Protein AF-A0A4W5K588-F1 (afdb_monomer_lite)

Radius of gyration: 25.34 Å; chains: 1; bounding box: 42×28×95 Å

Secondary structure (DSSP, 8-state):
---HHHHHHHHHHHHHHHHHTS-----------SS--TT---HHHHHHHHHHTTHHHHHHHHTTS------HHHHHHHHHHHHHHTTSSS----

Foldseek 3Di:
DQDPVNVVVVVVVVVVVVCVVDDDDDDQDADQDPVPDPPHGDPVRRVVSCVVVCVVVVVVVCVVDCVDDDDPVCVCVVCVVVVVVVPPPPDDDD

Structure (mmCIF, N/CA/C/O backbone):
data_AF-A0A4W5K588-F1
#
_entry.id   AF-A0A4W5K588-F1
#
loop_
_atom_site.group_PDB
_atom_site.id
_atom_site.type_symbol
_atom_site.label_atom_id
_atom_site.label_alt_id
_atom_site.label_comp_id
_atom_site.label_asym_id
_atom_site.label_entity_id
_atom_site.label_seq_id
_atom_site.pdbx_PDB_ins_code
_atom_site.Cartn_x
_atom_site.Cartn_y
_atom_site.Cartn_z
_atom_site.occupancy
_atom_site.B_iso_or_equiv
_atom_site.auth_seq_id
_atom_site.auth_comp_id
_atom_site.auth_asym_id
_atom_site.auth_atom_id
_atom_site.pdbx_PDB_model_num
ATOM 1 N N . MET A 1 1 ? -3.797 14.207 37.111 1.00 68.75 1 MET A N 1
ATOM 2 C CA . MET A 1 1 ? -4.743 13.240 36.514 1.00 68.75 1 MET A CA 1
ATOM 3 C C . MET A 1 1 ? -4.422 13.125 35.032 1.00 68.75 1 MET A C 1
ATOM 5 O O . MET A 1 1 ? -4.447 14.137 34.342 1.00 68.75 1 MET A O 1
ATOM 9 N N . GLN A 1 2 ? -4.015 11.949 34.560 1.00 83.81 2 GLN A N 1
ATOM 10 C CA . GLN A 1 2 ? -3.660 11.747 33.154 1.00 83.81 2 GLN A CA 1
ATOM 11 C C . GLN A 1 2 ? -4.936 11.437 32.363 1.00 83.81 2 GLN A C 1
ATOM 13 O O . GLN A 1 2 ? -5.705 10.561 32.752 1.00 83.81 2 GLN A O 1
ATOM 18 N N . THR A 1 3 ? -5.202 12.189 31.294 1.00 96.31 3 THR A N 1
ATOM 19 C CA . THR A 1 3 ? -6.380 11.965 30.442 1.00 96.31 3 THR A CA 1
ATOM 20 C C . THR A 1 3 ? -6.101 10.874 29.413 1.00 96.31 3 THR A C 1
ATOM 22 O O . THR A 1 3 ? -4.953 10.673 29.006 1.00 96.31 3 THR A O 1
ATOM 25 N N . VAL A 1 4 ? -7.158 10.219 28.927 1.00 96.94 4 VAL A N 1
ATOM 26 C CA . VAL A 1 4 ? -7.066 9.228 27.840 1.00 96.94 4 VAL A CA 1
ATOM 27 C C . VAL A 1 4 ? -6.361 9.820 26.613 1.00 96.94 4 VAL A C 1
ATOM 29 O O . VAL A 1 4 ? -5.481 9.185 26.037 1.00 96.94 4 VAL A O 1
ATOM 32 N N . SER A 1 5 ? -6.663 11.074 26.262 1.00 96.75 5 SER A N 1
ATOM 33 C CA . SER A 1 5 ? -6.021 11.773 25.143 1.00 96.75 5 SER A CA 1
ATOM 34 C C . SER A 1 5 ? -4.520 11.988 25.358 1.00 96.75 5 SER A C 1
ATOM 36 O O . SER A 1 5 ? -3.740 11.845 24.416 1.00 96.75 5 SER A O 1
ATOM 38 N N . SER A 1 6 ? -4.096 12.303 26.589 1.00 96.50 6 SER A N 1
ATOM 39 C CA . SER A 1 6 ? -2.674 12.468 26.917 1.00 96.50 6 SER A CA 1
ATOM 40 C C . SER A 1 6 ? -1.914 11.147 26.756 1.00 96.50 6 SER A C 1
ATOM 42 O O . SER A 1 6 ? -0.867 11.118 26.109 1.00 96.50 6 SER A O 1
ATOM 44 N N . GLN A 1 7 ? -2.489 10.043 27.249 1.00 97.12 7 GLN A N 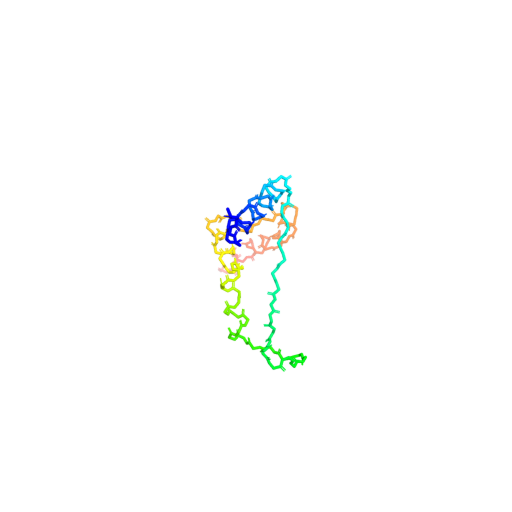1
ATOM 45 C CA . GLN A 1 7 ? -1.908 8.707 27.099 1.00 97.12 7 GLN A CA 1
ATOM 46 C C . GLN A 1 7 ? -1.852 8.262 25.630 1.00 97.12 7 GLN A C 1
ATOM 48 O O . GLN A 1 7 ? -0.831 7.743 25.179 1.00 97.12 7 GLN A O 1
ATOM 53 N N . PHE A 1 8 ? -2.919 8.491 24.858 1.00 97.19 8 PHE A N 1
ATOM 54 C CA . PHE A 1 8 ? -2.948 8.159 23.432 1.00 97.19 8 PHE A CA 1
ATOM 55 C C . PHE A 1 8 ? -1.878 8.924 22.648 1.00 97.19 8 PHE A C 1
ATOM 57 O O . PHE A 1 8 ? -1.162 8.328 21.844 1.00 97.19 8 PHE A O 1
ATOM 64 N N . ARG A 1 9 ? -1.718 10.226 22.917 1.00 97.38 9 ARG A N 1
ATOM 65 C CA . ARG A 1 9 ? -0.688 11.057 22.280 1.00 97.38 9 ARG A CA 1
ATOM 66 C C . ARG A 1 9 ? 0.717 10.524 22.552 1.00 97.38 9 ARG A C 1
ATOM 68 O O . ARG A 1 9 ? 1.530 10.459 21.634 1.00 97.38 9 ARG A O 1
ATOM 75 N N . GLU A 1 10 ? 1.000 10.134 23.792 1.00 97.44 10 GLU A N 1
ATOM 76 C CA . GLU A 1 10 ? 2.300 9.570 24.161 1.00 97.44 10 GLU A CA 1
ATOM 77 C C . GLU A 1 10 ? 2.550 8.222 23.468 1.00 97.44 10 GLU A C 1
ATOM 79 O O . GLU A 1 10 ? 3.626 8.001 22.908 1.00 97.44 10 GLU A O 1
ATOM 84 N N . ASN A 1 11 ? 1.540 7.349 23.432 1.00 97.62 11 ASN A N 1
ATOM 85 C CA . ASN A 1 11 ? 1.624 6.053 22.759 1.00 97.62 11 ASN A CA 1
ATOM 86 C C . ASN A 1 11 ? 1.846 6.210 21.248 1.00 97.62 11 ASN A C 1
ATOM 88 O O . ASN A 1 11 ? 2.704 5.537 20.676 1.00 97.62 11 ASN A O 1
ATOM 92 N N . LEU A 1 12 ? 1.128 7.137 20.607 1.00 98.12 12 LEU A N 1
ATOM 93 C CA . LEU A 1 12 ? 1.311 7.456 19.193 1.00 98.12 12 LEU A CA 1
ATOM 94 C C . LEU A 1 12 ? 2.717 8.004 18.925 1.00 98.12 12 LEU A C 1
ATOM 96 O O . LEU A 1 12 ? 3.351 7.608 17.951 1.00 98.12 12 LEU A O 1
ATOM 100 N N . HIS A 1 13 ? 3.235 8.876 19.794 1.00 97.94 13 HIS A N 1
ATOM 101 C CA . HIS A 1 13 ? 4.588 9.408 19.645 1.00 97.94 13 HIS A CA 1
ATOM 102 C C . HIS A 1 13 ? 5.642 8.294 19.718 1.00 97.94 13 HIS A C 1
ATOM 104 O O . HIS A 1 13 ? 6.505 8.214 18.845 1.00 97.94 13 HIS A O 1
ATOM 110 N N . LYS A 1 14 ? 5.535 7.389 20.701 1.00 98.12 14 LYS A N 1
ATOM 111 C CA . LYS A 1 14 ? 6.421 6.216 20.824 1.00 98.12 14 LYS A CA 1
ATOM 112 C C . LYS A 1 14 ? 6.363 5.328 19.577 1.00 98.12 14 LYS A C 1
ATOM 114 O O . LYS A 1 14 ? 7.408 4.949 19.053 1.00 98.12 14 LYS A O 1
ATOM 119 N N . LEU A 1 15 ? 5.162 5.057 19.059 1.00 98.06 15 LEU A N 1
ATOM 120 C CA . LEU A 1 15 ? 4.982 4.301 17.817 1.00 98.06 15 LEU A CA 1
ATOM 121 C C . LEU A 1 15 ? 5.677 4.982 16.629 1.00 98.06 15 LEU A C 1
ATOM 123 O O . LEU A 1 15 ? 6.416 4.332 15.895 1.00 98.06 15 LEU A O 1
ATOM 127 N N . MET A 1 16 ? 5.477 6.290 16.450 1.00 98.12 16 MET A N 1
ATOM 128 C CA . MET A 1 16 ? 6.076 7.029 15.336 1.00 98.12 16 MET A CA 1
ATOM 129 C C . MET A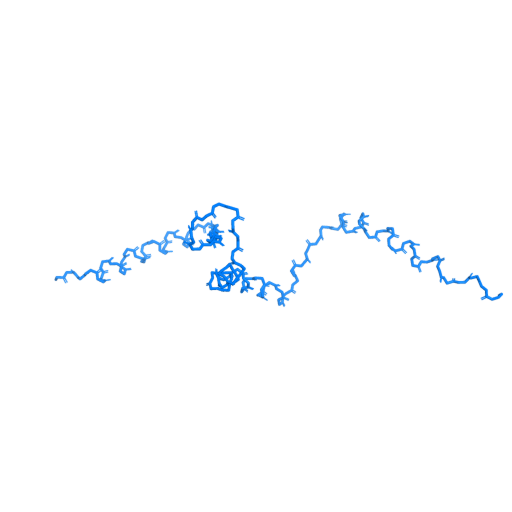 1 16 ? 7.601 7.091 15.427 1.00 98.12 16 MET A C 1
ATOM 131 O O . MET A 1 16 ? 8.259 7.005 14.392 1.00 98.12 16 MET A O 1
ATOM 135 N N . THR A 1 17 ? 8.172 7.202 16.630 1.00 98.12 17 THR A N 1
ATOM 136 C CA . THR A 1 17 ? 9.627 7.112 16.833 1.00 98.12 17 THR A CA 1
ATOM 137 C C . THR A 1 17 ? 10.171 5.774 16.340 1.00 98.12 17 THR A C 1
ATOM 139 O O . THR A 1 17 ? 11.132 5.763 15.576 1.00 98.12 17 THR A O 1
ATOM 142 N N . ASN A 1 18 ? 9.519 4.664 16.697 1.00 97.69 18 ASN A N 1
ATOM 143 C CA . ASN A 1 18 ? 9.932 3.331 16.254 1.00 97.69 18 ASN A CA 1
ATOM 144 C C . ASN A 1 18 ? 9.771 3.149 14.740 1.00 97.69 18 ASN A C 1
ATOM 146 O O . ASN A 1 18 ? 10.663 2.636 14.082 1.00 97.69 18 ASN A O 1
ATOM 150 N N . LEU A 1 19 ? 8.661 3.599 14.148 1.00 97.81 19 LEU A N 1
ATOM 151 C CA . LEU A 1 19 ? 8.465 3.476 12.699 1.00 97.81 19 LEU A CA 1
ATOM 152 C C . LEU A 1 19 ? 9.516 4.271 11.908 1.00 97.81 19 LEU A C 1
ATOM 154 O O . LEU A 1 19 ? 9.993 3.800 10.877 1.00 97.81 19 LEU A O 1
ATOM 158 N N . ARG A 1 20 ? 9.920 5.446 12.408 1.00 97.31 20 ARG A N 1
ATOM 159 C CA . ARG A 1 20 ? 10.945 6.298 11.781 1.00 97.31 20 ARG A CA 1
ATOM 160 C C . ARG A 1 20 ? 12.353 5.697 11.808 1.00 97.31 20 ARG A C 1
ATOM 162 O O . ARG A 1 20 ? 13.172 6.122 11.001 1.00 97.31 20 ARG A O 1
ATOM 169 N N . SER A 1 21 ? 12.642 4.739 12.691 1.00 97.69 21 SER A N 1
ATOM 170 C CA . SER A 1 21 ? 13.942 4.053 12.746 1.00 97.69 21 SER A CA 1
ATOM 171 C C . SER A 1 21 ? 14.007 2.779 11.892 1.00 97.69 21 SER A C 1
ATOM 173 O O . SER A 1 21 ? 14.999 2.056 11.947 1.00 97.69 21 SER A O 1
ATOM 175 N N . THR A 1 22 ? 12.974 2.498 11.090 1.00 97.69 22 THR A N 1
ATOM 176 C CA . THR A 1 22 ? 12.880 1.289 10.254 1.00 97.69 22 THR A CA 1
ATOM 177 C C . THR A 1 22 ? 12.774 1.618 8.766 1.00 97.69 22 THR A C 1
ATOM 179 O O . THR A 1 22 ? 12.545 2.766 8.382 1.00 97.69 22 THR A O 1
ATOM 182 N N . HIS A 1 23 ? 12.908 0.596 7.915 1.00 97.12 23 HI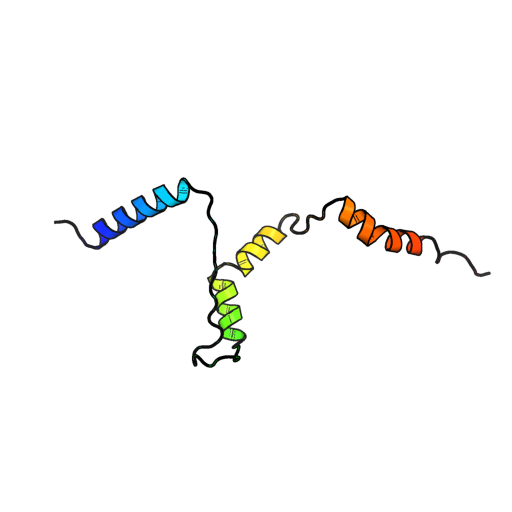S A N 1
ATOM 183 C CA . HIS A 1 23 ? 12.518 0.683 6.510 1.00 97.12 23 HIS A CA 1
ATOM 184 C C . HIS A 1 23 ? 11.028 0.321 6.370 1.00 97.12 23 HIS A C 1
ATOM 186 O O . HIS A 1 23 ? 10.661 -0.833 6.611 1.00 97.12 23 HIS A O 1
ATOM 192 N N . PRO A 1 24 ? 10.146 1.271 6.021 1.00 96.69 24 PRO A N 1
ATOM 193 C CA . PRO A 1 24 ? 8.716 1.019 6.050 1.00 96.69 24 PRO A CA 1
ATOM 194 C C . PRO A 1 24 ? 8.251 0.242 4.815 1.00 96.69 24 PRO A C 1
ATOM 196 O O . PRO A 1 24 ? 8.562 0.593 3.677 1.00 96.69 24 PRO A O 1
ATOM 199 N N . HIS A 1 25 ? 7.407 -0.758 5.047 1.00 96.62 25 HIS A N 1
ATOM 200 C CA . HIS A 1 25 ? 6.665 -1.466 4.010 1.00 96.62 25 HIS A CA 1
ATOM 201 C C . HIS A 1 25 ? 5.168 -1.231 4.221 1.00 96.62 25 HIS A C 1
ATOM 203 O O . HIS A 1 25 ? 4.666 -1.354 5.338 1.00 96.62 25 HIS A O 1
ATOM 209 N N . PHE A 1 26 ? 4.443 -0.882 3.157 1.00 95.38 26 PHE A N 1
ATOM 210 C CA . PHE A 1 26 ? 3.033 -0.502 3.245 1.00 95.38 26 PHE A CA 1
ATOM 211 C C . PHE A 1 26 ? 2.145 -1.507 2.512 1.00 95.38 26 PHE A C 1
ATOM 213 O O . PHE A 1 26 ? 2.276 -1.684 1.303 1.00 95.38 26 PHE A O 1
ATOM 220 N N . VAL A 1 27 ? 1.193 -2.104 3.229 1.00 96.75 27 VAL A N 1
ATOM 221 C CA . VAL A 1 27 ? 0.137 -2.952 2.658 1.00 96.75 27 VAL A CA 1
ATOM 222 C C . VAL A 1 27 ? -1.179 -2.175 2.691 1.00 96.75 27 VAL A C 1
ATOM 224 O O . VAL A 1 27 ? -1.568 -1.649 3.733 1.00 96.75 27 VAL A O 1
ATOM 227 N N . ARG A 1 28 ? -1.860 -2.063 1.544 1.00 97.25 28 ARG A N 1
ATOM 228 C CA . ARG A 1 28 ? -3.167 -1.398 1.427 1.00 97.25 28 ARG A CA 1
ATOM 229 C C . ARG A 1 28 ? -4.238 -2.436 1.120 1.00 97.25 28 ARG A C 1
ATOM 231 O O . ARG A 1 28 ? -4.323 -2.919 -0.003 1.00 97.25 28 ARG A O 1
ATOM 238 N N . CYS A 1 29 ? -5.042 -2.768 2.120 1.00 96.94 29 CYS A N 1
ATOM 239 C CA . CYS A 1 29 ? -6.177 -3.669 1.949 1.00 96.94 29 CYS A CA 1
ATOM 240 C C . CYS A 1 29 ? -7.326 -2.957 1.220 1.00 96.94 29 CYS A C 1
ATOM 242 O O . CYS A 1 29 ? -7.524 -1.752 1.394 1.00 96.94 29 CYS A O 1
ATOM 244 N N . LEU A 1 30 ? -8.080 -3.712 0.420 1.00 96.81 30 LEU A N 1
ATOM 245 C CA . LEU A 1 30 ? -9.272 -3.245 -0.284 1.00 96.81 30 LEU A CA 1
ATOM 246 C C . LEU A 1 30 ? -10.433 -4.182 0.027 1.00 96.81 30 LEU A C 1
ATOM 248 O O . LEU A 1 30 ? -10.296 -5.401 -0.066 1.00 96.81 30 LEU A O 1
ATOM 252 N N . ILE A 1 31 ? -11.574 -3.599 0.372 1.00 96.88 31 ILE A N 1
ATOM 253 C CA . ILE A 1 31 ? -12.836 -4.315 0.514 1.00 96.88 31 ILE A CA 1
ATOM 254 C C . ILE A 1 31 ? -13.483 -4.388 -0.875 1.00 96.88 31 ILE A C 1
ATOM 256 O O . ILE A 1 31 ? -13.702 -3.335 -1.480 1.00 96.88 31 ILE A O 1
ATOM 260 N N . PRO A 1 32 ? -13.770 -5.590 -1.406 1.00 97.25 32 PRO A N 1
ATOM 261 C CA . PRO A 1 32 ? -14.312 -5.724 -2.752 1.00 97.25 32 PRO A CA 1
ATOM 262 C C . PRO A 1 32 ? -15.806 -5.382 -2.830 1.00 97.25 32 PRO A C 1
ATOM 264 O O . PRO A 1 32 ? -16.249 -4.955 -3.888 1.00 97.25 32 PRO A O 1
ATOM 267 N N . ASN A 1 33 ? -16.574 -5.554 -1.750 1.00 97.31 33 ASN A N 1
ATOM 268 C CA . ASN A 1 33 ? -18.007 -5.245 -1.654 1.00 97.31 33 ASN A CA 1
ATOM 269 C C . ASN A 1 33 ? -18.445 -5.141 -0.180 1.00 97.31 33 ASN A C 1
ATOM 271 O O . ASN A 1 33 ? -17.783 -5.699 0.699 1.00 97.31 33 ASN A O 1
ATOM 275 N N . GLU A 1 34 ? -19.571 -4.480 0.094 1.00 97.12 34 GLU A N 1
ATOM 276 C CA . GLU A 1 34 ? -20.118 -4.370 1.461 1.00 97.12 34 GLU A CA 1
ATOM 277 C C . GLU A 1 34 ? -20.944 -5.592 1.893 1.00 97.12 34 GLU A C 1
ATOM 279 O O . GLU A 1 34 ? -21.036 -5.894 3.085 1.00 97.12 34 GLU A O 1
ATOM 284 N N . SER A 1 35 ? -21.501 -6.338 0.933 1.00 96.75 35 SER A N 1
ATOM 285 C CA . SER A 1 35 ? -22.351 -7.511 1.195 1.00 96.75 35 SER A CA 1
ATOM 286 C C . SER A 1 35 ? -21.593 -8.739 1.717 1.00 96.75 35 SER A C 1
ATOM 288 O O . SER A 1 35 ? -22.215 -9.737 2.071 1.00 96.75 35 SER A O 1
ATOM 290 N N . LYS A 1 36 ? -20.256 -8.673 1.791 1.00 95.62 36 LYS A N 1
ATOM 291 C CA . LYS A 1 36 ? -19.352 -9.775 2.172 1.00 95.62 36 LYS A CA 1
ATOM 292 C C . LYS A 1 36 ? -19.514 -11.014 1.285 1.00 95.62 36 LYS A C 1
ATOM 294 O O . LYS A 1 36 ? -19.227 -12.133 1.709 1.00 95.62 36 LYS A O 1
ATOM 299 N N . THR A 1 37 ? -19.945 -10.814 0.043 1.00 96.62 37 THR A N 1
ATOM 300 C CA . THR A 1 37 ? -20.163 -11.894 -0.919 1.00 96.62 37 THR A CA 1
ATOM 301 C C . THR A 1 37 ? -18.854 -12.209 -1.646 1.00 96.62 37 THR A C 1
ATOM 303 O O . THR A 1 37 ? -18.242 -11.299 -2.217 1.00 96.62 37 THR A O 1
ATOM 306 N N . PRO A 1 38 ? -18.384 -13.468 -1.662 1.00 96.38 38 PRO A N 1
ATOM 307 C CA . PRO A 1 38 ? -17.184 -13.833 -2.408 1.00 96.38 38 PRO A CA 1
ATOM 308 C C . PRO A 1 38 ? -17.398 -13.650 -3.920 1.00 96.38 38 PRO A C 1
ATOM 310 O O . PRO A 1 38 ? -18.482 -13.896 -4.439 1.00 96.38 38 PRO A O 1
ATOM 313 N N . GLY A 1 39 ? -16.358 -13.216 -4.638 1.00 94.75 39 GLY A N 1
ATOM 314 C CA . GLY A 1 39 ? -16.387 -13.051 -6.100 1.00 94.75 39 GLY A CA 1
ATOM 315 C C . GLY A 1 39 ? -17.117 -11.805 -6.619 1.00 94.75 39 GLY A C 1
ATOM 316 O O . GLY A 1 39 ? -17.002 -11.491 -7.801 1.00 94.75 39 GLY A O 1
ATOM 317 N N . LEU A 1 40 ? -17.815 -11.060 -5.757 1.00 96.81 40 LEU A N 1
ATOM 318 C CA . LEU A 1 40 ? -18.448 -9.794 -6.120 1.00 96.81 40 LEU A CA 1
ATOM 319 C C . LEU A 1 40 ? -17.454 -8.634 -5.970 1.00 96.81 40 LEU A C 1
ATOM 321 O O . LEU A 1 40 ? -16.839 -8.482 -4.914 1.00 96.81 40 LEU A O 1
ATOM 325 N N . MET A 1 41 ? -17.326 -7.786 -6.994 1.00 96.25 41 MET A N 1
ATOM 326 C CA . MET A 1 41 ? -16.511 -6.570 -6.929 1.00 96.25 41 MET A CA 1
ATOM 327 C C . MET A 1 41 ? -17.334 -5.332 -7.284 1.00 96.25 41 MET A C 1
ATOM 329 O O . MET A 1 41 ? -17.841 -5.191 -8.395 1.00 96.25 41 MET A O 1
ATOM 333 N N . GLU A 1 42 ? -17.433 -4.413 -6.333 1.00 98.06 42 GLU A N 1
ATOM 334 C CA . GLU A 1 42 ? -18.122 -3.139 -6.462 1.00 98.06 42 GLU A CA 1
ATOM 335 C C . GLU A 1 42 ? -17.123 -2.051 -6.858 1.00 98.06 42 GLU A C 1
ATOM 337 O O . GLU A 1 42 ? -16.377 -1.503 -6.041 1.00 98.06 42 GLU A O 1
ATOM 342 N N . ASN A 1 43 ? -17.114 -1.714 -8.147 1.00 97.31 43 ASN A N 1
ATOM 343 C CA . ASN A 1 43 ? -16.133 -0.788 -8.714 1.00 97.31 43 ASN A CA 1
ATOM 344 C C . ASN A 1 43 ? -16.117 0.577 -8.017 1.00 97.31 43 ASN A C 1
ATOM 346 O O . ASN A 1 43 ? -15.044 1.130 -7.781 1.00 97.31 43 ASN A O 1
ATOM 350 N N . PHE A 1 44 ? -17.285 1.128 -7.674 1.00 97.69 44 PHE A N 1
ATOM 351 C CA . PHE A 1 44 ? -17.362 2.432 -7.014 1.00 97.69 44 PHE A CA 1
ATOM 352 C C . PHE A 1 44 ? -16.671 2.418 -5.643 1.00 97.69 44 PHE A C 1
ATOM 354 O O . PHE A 1 44 ? -15.841 3.287 -5.363 1.00 97.69 44 PHE A O 1
ATOM 361 N N . LEU A 1 45 ? -16.943 1.388 -4.836 1.00 97.88 45 LEU A N 1
ATOM 362 C CA . LEU A 1 45 ? -16.339 1.186 -3.521 1.00 97.88 45 LEU A CA 1
ATOM 363 C C . LEU A 1 45 ? -14.815 1.027 -3.621 1.00 97.88 45 LEU A C 1
ATOM 365 O O . LEU A 1 45 ? -14.061 1.665 -2.882 1.00 97.88 45 LEU A O 1
ATOM 369 N N . VAL A 1 46 ? -14.337 0.198 -4.551 1.00 97.88 46 VAL A N 1
ATOM 370 C CA . VAL A 1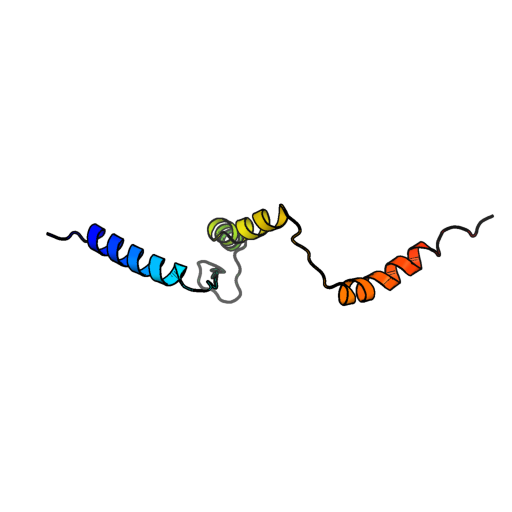 46 ? -12.898 -0.041 -4.741 1.00 97.88 46 VAL A CA 1
ATOM 371 C C . VAL A 1 46 ? -12.185 1.225 -5.222 1.00 97.88 46 VAL A C 1
ATOM 373 O O . VAL A 1 46 ? -11.141 1.590 -4.681 1.00 97.88 46 VAL A O 1
ATOM 376 N N . ILE A 1 47 ? -12.751 1.948 -6.193 1.00 97.69 47 ILE A N 1
ATOM 377 C CA . ILE A 1 47 ? -12.168 3.202 -6.695 1.00 97.69 47 ILE A CA 1
ATOM 378 C C . ILE A 1 47 ? -12.121 4.265 -5.593 1.00 97.69 47 ILE A C 1
ATOM 380 O O . ILE A 1 47 ? -11.123 4.983 -5.482 1.00 97.69 47 ILE A O 1
ATOM 384 N N . HIS A 1 48 ? -13.166 4.367 -4.769 1.00 97.81 48 HIS A N 1
ATOM 385 C CA . HIS A 1 48 ? -13.182 5.275 -3.626 1.00 97.81 48 HIS A CA 1
ATOM 386 C C . HIS A 1 48 ? -12.037 4.962 -2.650 1.00 97.81 48 HIS A C 1
ATOM 388 O O . HIS A 1 48 ? -11.235 5.844 -2.339 1.00 97.81 48 HIS A O 1
ATOM 394 N N . GLN A 1 49 ? -11.876 3.694 -2.260 1.00 98.25 49 GLN A N 1
ATOM 395 C CA . GLN A 1 49 ? -10.770 3.263 -1.399 1.00 98.25 49 GLN A CA 1
ATOM 396 C C . GLN A 1 49 ? -9.399 3.545 -2.025 1.00 98.25 49 GLN A C 1
ATOM 398 O O . GLN A 1 49 ? -8.507 4.041 -1.346 1.00 98.25 49 GLN A O 1
ATOM 403 N N . LEU A 1 50 ? -9.210 3.295 -3.324 1.00 98.12 50 LEU A N 1
ATOM 404 C CA . LEU A 1 50 ? -7.946 3.575 -4.016 1.00 98.12 50 LEU A CA 1
ATOM 405 C C . LEU A 1 50 ? -7.561 5.066 -3.984 1.00 98.12 50 LEU A C 1
ATOM 407 O O . LEU A 1 50 ? -6.370 5.394 -3.928 1.00 98.12 50 LEU A O 1
ATOM 411 N N . ARG A 1 51 ? -8.551 5.968 -4.004 1.00 96.62 51 ARG A N 1
ATOM 412 C CA . ARG A 1 51 ? -8.350 7.418 -3.849 1.00 96.62 51 ARG A CA 1
ATOM 413 C C . ARG A 1 51 ? -7.983 7.769 -2.407 1.00 96.62 51 ARG A C 1
ATOM 415 O O . ARG A 1 51 ? -6.953 8.399 -2.186 1.00 96.62 51 ARG A O 1
ATOM 422 N N . CYS A 1 52 ? -8.784 7.328 -1.438 1.00 96.94 52 CYS A N 1
ATOM 423 C CA . CYS A 1 52 ? -8.631 7.701 -0.028 1.00 96.94 52 CYS A CA 1
ATOM 424 C C . CYS A 1 52 ? -7.432 7.028 0.663 1.00 96.94 52 CYS A C 1
ATOM 426 O O . CYS A 1 52 ? -6.791 7.645 1.509 1.00 96.94 52 CYS A O 1
ATOM 428 N N . ASN A 1 53 ? -7.058 5.810 0.260 1.00 96.38 53 ASN A N 1
ATOM 429 C CA . ASN A 1 53 ? -5.908 5.077 0.811 1.00 96.38 53 ASN A CA 1
ATOM 430 C C . ASN A 1 53 ? -4.559 5.549 0.238 1.00 96.38 53 ASN A C 1
ATOM 432 O O . ASN A 1 53 ? -3.511 4.994 0.579 1.00 96.38 53 ASN A O 1
ATOM 436 N N . GLY A 1 54 ? -4.573 6.548 -0.652 1.00 95.31 54 GLY A N 1
ATOM 437 C CA . GLY A 1 54 ? -3.377 7.151 -1.234 1.00 95.31 54 GLY A CA 1
ATOM 438 C C . GLY A 1 54 ? -2.713 6.331 -2.343 1.00 95.31 54 GLY A C 1
ATOM 439 O O . GLY A 1 54 ? -1.618 6.683 -2.770 1.00 95.31 54 GLY A O 1
ATOM 440 N N . VAL A 1 55 ? -3.346 5.261 -2.844 1.00 97.62 55 VAL A N 1
ATOM 441 C CA . VAL A 1 55 ? -2.779 4.429 -3.924 1.00 97.62 55 VAL A CA 1
ATOM 442 C C . VAL A 1 55 ? -2.697 5.226 -5.225 1.00 97.62 55 VAL A C 1
ATOM 444 O O . VAL A 1 55 ? -1.624 5.341 -5.818 1.00 97.62 55 VAL A O 1
ATOM 447 N N . LEU A 1 56 ? -3.810 5.837 -5.648 1.00 97.56 56 LEU A N 1
ATOM 448 C CA . LEU A 1 56 ? -3.814 6.667 -6.860 1.00 97.56 56 LEU A CA 1
ATOM 449 C C . LEU A 1 56 ? -2.976 7.933 -6.686 1.00 97.56 56 LEU A C 1
ATOM 451 O O . LEU A 1 56 ? -2.363 8.399 -7.643 1.00 97.56 56 LEU A O 1
ATOM 455 N N . GLU A 1 57 ? -2.915 8.461 -5.465 1.00 96.88 57 GLU A N 1
ATOM 456 C CA . GLU A 1 57 ? -2.090 9.618 -5.135 1.00 96.88 57 GLU A CA 1
ATOM 457 C C . GLU A 1 57 ? -0.593 9.298 -5.253 1.00 96.88 57 GLU A C 1
ATOM 459 O O . GLU A 1 57 ? 0.149 10.057 -5.875 1.00 96.88 57 GLU A O 1
ATOM 464 N N . GLY A 1 58 ? -0.158 8.134 -4.762 1.00 95.94 58 GLY A N 1
ATOM 465 C CA . GLY A 1 58 ? 1.211 7.650 -4.936 1.00 95.94 58 GLY A CA 1
ATOM 466 C C . GLY A 1 58 ? 1.585 7.514 -6.413 1.00 95.94 58 GLY A C 1
ATOM 467 O O . GLY A 1 58 ? 2.601 8.055 -6.847 1.00 95.94 58 GLY A O 1
ATOM 468 N N . ILE A 1 59 ? 0.714 6.893 -7.217 1.00 96.19 59 ILE A N 1
ATOM 469 C CA . ILE A 1 59 ? 0.899 6.799 -8.675 1.00 96.19 59 ILE A CA 1
ATOM 470 C C . ILE A 1 59 ? 0.999 8.197 -9.301 1.00 96.19 59 ILE A C 1
ATOM 472 O O . ILE A 1 59 ? 1.887 8.453 -10.117 1.00 96.19 59 ILE A O 1
ATOM 476 N N . ARG A 1 60 ? 0.112 9.121 -8.919 1.00 97.31 60 ARG A N 1
ATOM 477 C CA . ARG A 1 60 ? 0.090 10.498 -9.428 1.00 97.31 60 ARG A CA 1
ATOM 478 C C . ARG A 1 60 ? 1.390 11.241 -9.120 1.00 97.31 60 ARG A C 1
ATOM 480 O O . ARG A 1 60 ? 1.906 11.924 -10.001 1.00 97.31 60 ARG A O 1
ATOM 487 N N . ILE A 1 61 ? 1.928 11.100 -7.909 1.00 96.81 61 ILE A N 1
ATOM 488 C CA . ILE A 1 61 ? 3.213 11.691 -7.515 1.00 96.81 61 ILE A CA 1
ATOM 489 C C . ILE A 1 61 ? 4.351 11.091 -8.351 1.00 96.81 61 ILE A C 1
ATOM 491 O O . ILE A 1 61 ? 5.117 11.845 -8.947 1.00 96.81 61 ILE A O 1
ATOM 495 N N . CYS A 1 62 ? 4.427 9.761 -8.480 1.00 96.06 62 CYS A N 1
ATOM 496 C CA . CYS A 1 62 ? 5.461 9.093 -9.279 1.00 96.06 62 CYS A CA 1
ATOM 497 C C . CYS A 1 62 ? 5.456 9.535 -10.751 1.00 96.06 62 CYS A C 1
ATOM 499 O O . CYS A 1 62 ? 6.515 9.667 -11.367 1.00 96.06 62 CYS A O 1
ATOM 501 N N . ARG A 1 63 ? 4.273 9.810 -11.315 1.00 96.19 63 ARG A N 1
ATOM 502 C CA . ARG A 1 63 ? 4.112 10.290 -12.696 1.00 96.19 63 ARG A CA 1
ATOM 503 C C . ARG A 1 63 ? 4.660 11.693 -12.950 1.00 96.19 63 ARG A C 1
ATOM 505 O O . ARG A 1 63 ? 4.855 12.030 -14.110 1.00 96.19 63 ARG A O 1
ATOM 512 N N . LYS A 1 64 ? 4.910 12.499 -11.914 1.00 95.69 64 LYS A N 1
ATOM 513 C CA . LYS A 1 64 ? 5.557 13.813 -12.071 1.00 95.69 64 LYS A CA 1
ATOM 514 C C . LYS A 1 64 ? 7.057 13.711 -12.375 1.00 95.69 64 LYS A C 1
ATOM 516 O O . LYS A 1 64 ? 7.654 14.707 -12.760 1.00 95.69 64 LYS A O 1
ATOM 521 N N . GLY A 1 65 ? 7.659 12.539 -12.173 1.00 95.00 65 GLY A N 1
ATOM 522 C CA . GLY A 1 65 ? 9.040 12.252 -12.551 1.00 95.00 65 GLY A CA 1
ATOM 523 C C . GLY A 1 65 ? 9.114 11.299 -13.743 1.00 95.00 65 GLY A C 1
ATOM 524 O O . GLY A 1 65 ? 8.381 11.430 -14.717 1.00 95.00 65 GLY A O 1
ATOM 525 N N . PHE A 1 66 ? 9.982 10.293 -13.627 1.00 93.50 66 PHE A N 1
ATOM 526 C CA . PHE A 1 66 ? 10.157 9.225 -14.615 1.00 93.50 66 PHE A CA 1
ATOM 527 C C . PHE A 1 66 ? 9.703 7.889 -14.008 1.00 93.50 66 PHE A C 1
ATOM 529 O O . PHE A 1 66 ? 10.526 7.177 -13.419 1.00 93.50 66 PHE A O 1
ATOM 536 N N . PRO A 1 67 ? 8.396 7.564 -14.080 1.00 93.38 67 PRO A N 1
ATOM 537 C CA . PRO A 1 67 ? 7.836 6.383 -13.422 1.00 93.38 67 PRO A CA 1
ATOM 538 C C . PRO A 1 67 ? 8.283 5.071 -14.078 1.00 93.38 67 PRO A C 1
ATOM 540 O O . PRO A 1 67 ? 8.360 4.047 -13.409 1.00 93.38 67 PRO A O 1
ATOM 543 N N . SER A 1 68 ? 8.5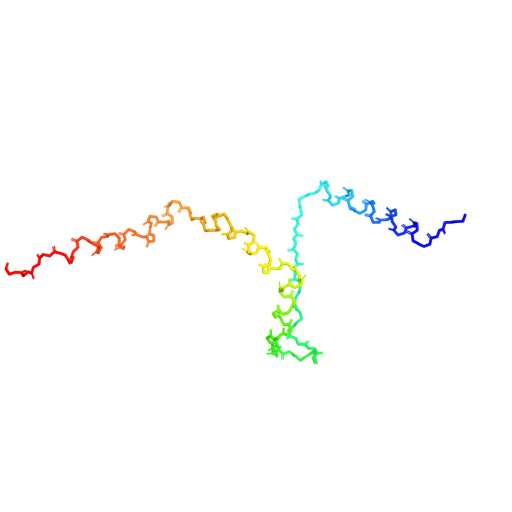93 5.093 -15.378 1.00 92.81 68 SER A N 1
ATOM 544 C CA . SER A 1 68 ? 9.087 3.926 -16.109 1.00 92.81 68 SER A CA 1
ATOM 545 C C . SER A 1 68 ? 10.612 3.922 -16.117 1.00 92.81 68 SER A C 1
ATOM 547 O O . SER A 1 68 ? 11.229 4.796 -16.724 1.00 92.81 68 SER A O 1
ATOM 549 N N . ARG A 1 69 ? 11.217 2.921 -15.475 1.00 92.62 69 ARG A N 1
ATOM 550 C CA . ARG A 1 69 ? 12.666 2.685 -15.474 1.00 92.62 69 ARG A CA 1
ATOM 551 C C . ARG A 1 69 ? 12.915 1.241 -15.884 1.00 92.62 69 ARG A C 1
ATOM 553 O O . ARG A 1 69 ? 12.638 0.328 -15.117 1.00 92.62 69 ARG A O 1
ATOM 560 N N . ILE A 1 70 ? 13.374 1.052 -17.117 1.00 93.88 70 ILE A N 1
ATOM 561 C CA . ILE A 1 70 ? 13.657 -0.265 -17.696 1.00 93.88 70 ILE A CA 1
ATOM 562 C C . ILE A 1 70 ? 15.174 -0.439 -17.731 1.00 93.88 70 ILE A C 1
ATOM 564 O O . ILE A 1 70 ? 15.892 0.495 -18.095 1.00 93.88 70 ILE A O 1
ATOM 568 N N . ILE A 1 71 ? 15.663 -1.618 -17.351 1.00 96.00 71 ILE A N 1
ATOM 569 C CA . ILE A 1 71 ? 17.088 -1.950 -17.421 1.00 96.00 71 ILE A CA 1
ATOM 570 C C . ILE A 1 71 ? 17.517 -1.973 -18.893 1.00 96.00 71 ILE A C 1
ATOM 572 O O . ILE A 1 71 ? 16.782 -2.439 -19.762 1.00 96.00 71 ILE A O 1
ATOM 576 N N . TYR A 1 72 ? 18.716 -1.471 -19.190 1.00 93.62 72 TYR A N 1
ATOM 577 C CA . TYR A 1 72 ? 19.186 -1.318 -20.570 1.00 93.62 72 TYR A CA 1
ATOM 578 C C . TYR A 1 72 ? 19.137 -2.621 -21.386 1.00 93.62 72 TYR A C 1
ATOM 580 O O . TYR A 1 72 ? 18.714 -2.596 -22.540 1.00 93.62 72 TYR A O 1
ATOM 588 N N . ALA A 1 73 ? 19.534 -3.754 -20.796 1.00 94.06 73 ALA A N 1
ATOM 589 C CA . ALA A 1 73 ? 19.497 -5.057 -21.462 1.00 94.06 73 ALA A CA 1
ATOM 590 C C . ALA A 1 73 ? 18.074 -5.419 -21.926 1.00 94.06 73 ALA A C 1
ATOM 592 O O . ALA A 1 73 ? 17.872 -5.703 -23.110 1.00 94.06 73 ALA A O 1
ATOM 593 N N . ASP A 1 74 ? 17.085 -5.290 -21.034 1.00 93.12 74 ASP A N 1
ATOM 594 C CA . ASP A 1 74 ? 15.669 -5.535 -21.334 1.00 93.12 74 ASP A CA 1
ATOM 595 C C . ASP A 1 74 ? 15.142 -4.561 -22.389 1.00 93.12 74 ASP A C 1
ATOM 597 O O . ASP A 1 74 ? 14.401 -4.944 -23.296 1.00 93.12 74 ASP A O 1
ATOM 601 N N . PHE A 1 75 ? 15.540 -3.288 -22.297 1.00 92.62 75 PHE A N 1
ATOM 602 C CA . PHE A 1 75 ? 15.167 -2.273 -23.274 1.00 92.62 75 PHE A CA 1
ATOM 603 C C . PHE A 1 75 ? 15.704 -2.629 -24.666 1.00 92.62 75 PHE A C 1
ATOM 605 O O . PHE A 1 75 ? 14.939 -2.693 -25.630 1.00 92.62 75 PHE A O 1
ATOM 612 N N . LYS A 1 76 ? 17.002 -2.928 -24.784 1.00 90.44 76 LYS A N 1
ATOM 613 C CA . LYS A 1 76 ? 17.623 -3.312 -26.053 1.00 90.44 76 LYS A CA 1
ATOM 614 C C . LYS A 1 76 ? 16.949 -4.558 -26.619 1.00 90.44 76 LYS A C 1
ATOM 616 O O . LYS A 1 76 ? 16.494 -4.523 -27.760 1.00 90.44 76 LYS A O 1
ATOM 621 N N . GLN A 1 77 ? 16.815 -5.623 -25.832 1.00 91.25 77 GLN A N 1
ATOM 622 C CA . GLN A 1 77 ? 16.169 -6.860 -26.274 1.00 91.25 77 GLN A CA 1
ATOM 623 C C . GLN A 1 77 ? 14.737 -6.612 -26.769 1.00 91.25 77 GLN A C 1
ATOM 625 O O . GLN A 1 77 ? 14.359 -7.093 -27.837 1.00 91.25 77 GLN A O 1
ATOM 630 N N . ARG A 1 78 ? 13.946 -5.817 -26.039 1.00 90.12 78 ARG A N 1
ATOM 631 C CA . ARG A 1 78 ? 12.541 -5.546 -26.373 1.00 90.12 78 ARG A CA 1
ATOM 632 C C . ARG A 1 78 ? 12.359 -4.650 -27.601 1.00 90.12 78 ARG A C 1
ATOM 634 O O . ARG A 1 78 ? 11.364 -4.804 -28.309 1.00 90.12 78 ARG A O 1
ATOM 641 N N . TYR A 1 79 ? 13.269 -3.707 -27.851 1.00 89.88 79 TYR A N 1
ATOM 642 C CA . TYR A 1 79 ? 13.076 -2.656 -28.860 1.00 89.88 79 TYR A CA 1
ATOM 643 C C . TYR A 1 79 ? 14.005 -2.748 -30.084 1.00 89.88 79 TYR A C 1
ATOM 645 O O . TYR A 1 79 ? 13.765 -2.039 -31.061 1.00 89.88 79 TYR A O 1
ATOM 653 N N . THR A 1 80 ? 14.987 -3.658 -30.109 1.00 84.88 80 THR A N 1
ATOM 654 C CA . THR A 1 80 ? 15.900 -3.839 -31.262 1.00 84.88 80 THR A CA 1
ATOM 655 C C . THR A 1 80 ? 15.151 -4.222 -32.548 1.00 84.88 80 THR A C 1
ATOM 657 O O . THR A 1 80 ? 15.402 -3.643 -33.602 1.00 84.88 80 THR A O 1
ATOM 660 N N . LEU A 1 81 ? 14.156 -5.117 -32.475 1.00 69.56 81 LEU A N 1
ATOM 661 C CA . LEU A 1 81 ? 13.340 -5.495 -33.643 1.00 69.56 81 LEU A CA 1
ATOM 662 C C . LEU A 1 81 ? 12.457 -4.347 -34.161 1.00 69.56 81 LEU A C 1
ATOM 664 O O . LEU A 1 81 ? 12.155 -4.289 -35.351 1.00 69.56 81 LEU A O 1
ATOM 668 N N . LYS A 1 82 ? 12.045 -3.426 -33.279 1.00 60.84 82 LYS A N 1
ATOM 669 C CA . LYS A 1 82 ? 11.261 -2.247 -33.672 1.00 60.84 82 LYS A CA 1
ATOM 670 C C . LYS A 1 82 ? 12.123 -1.216 -34.403 1.00 60.84 82 LYS A C 1
ATOM 672 O O . LYS A 1 82 ? 11.633 -0.630 -35.356 1.00 60.84 82 LYS A O 1
ATOM 677 N N . HIS A 1 83 ? 13.393 -1.068 -34.018 1.00 58.56 83 HIS A N 1
ATOM 678 C CA . HIS A 1 83 ? 14.364 -0.236 -34.741 1.00 58.56 83 HIS A CA 1
ATOM 679 C C . HIS A 1 83 ? 14.719 -0.801 -36.127 1.00 58.56 83 HIS A C 1
ATOM 681 O O . HIS A 1 83 ? 14.863 -0.042 -37.082 1.00 58.56 83 HIS A O 1
ATOM 687 N N . ALA A 1 84 ? 14.814 -2.128 -36.265 1.00 58.47 84 ALA A N 1
ATOM 688 C CA . ALA A 1 84 ? 15.140 -2.774 -37.541 1.00 58.47 84 ALA A CA 1
ATOM 689 C C . ALA A 1 84 ? 14.041 -2.611 -38.615 1.00 58.47 84 ALA A C 1
ATOM 691 O O . ALA A 1 84 ? 14.335 -2.582 -39.808 1.00 58.47 84 ALA A O 1
ATOM 692 N N . ARG A 1 85 ? 12.771 -2.469 -38.208 1.00 55.56 85 ARG A N 1
ATOM 693 C CA . ARG A 1 85 ? 11.636 -2.274 -39.131 1.00 55.56 85 ARG A CA 1
ATOM 694 C C . ARG A 1 85 ? 11.459 -0.829 -39.605 1.00 55.56 85 ARG A C 1
ATOM 696 O O . ARG A 1 85 ? 10.884 -0.620 -40.661 1.00 55.56 85 ARG A O 1
ATOM 703 N N . THR A 1 86 ? 11.986 0.158 -38.881 1.00 54.53 86 THR A N 1
ATOM 704 C CA . THR A 1 86 ? 11.963 1.574 -39.301 1.00 54.53 86 THR A CA 1
ATOM 705 C C . THR A 1 86 ? 12.924 1.900 -40.448 1.00 54.53 86 THR A C 1
ATOM 707 O O . THR A 1 86 ? 12.785 2.954 -41.049 1.00 54.53 86 THR A O 1
ATOM 710 N N . HIS A 1 87 ? 13.854 1.003 -40.793 1.00 49.47 87 HIS A N 1
ATOM 711 C CA . HIS A 1 87 ? 14.772 1.173 -41.930 1.00 49.47 87 HIS A CA 1
ATOM 712 C C . HIS A 1 87 ? 14.377 0.377 -43.189 1.00 49.47 87 HIS A C 1
ATOM 714 O O . HIS A 1 87 ? 15.144 0.350 -44.144 1.00 49.47 87 HIS A O 1
ATOM 720 N N . THR A 1 88 ? 13.217 -0.295 -43.218 1.00 50.91 88 THR A N 1
ATOM 721 C CA . THR A 1 88 ? 12.817 -1.165 -44.350 1.00 50.91 88 THR A CA 1
ATOM 722 C C . THR A 1 88 ? 11.531 -0.741 -45.071 1.00 50.91 88 THR A C 1
ATOM 724 O O . THR A 1 88 ? 11.065 -1.467 -45.943 1.00 50.91 88 THR A O 1
ATOM 727 N N . THR A 1 89 ? 10.973 0.443 -44.784 1.00 52.66 89 THR A N 1
ATOM 728 C CA . THR A 1 89 ? 9.759 0.960 -45.461 1.00 52.66 89 THR A CA 1
ATOM 729 C C . THR A 1 89 ? 9.895 2.380 -46.017 1.00 52.66 89 THR A C 1
ATOM 731 O O . THR A 1 89 ? 8.904 3.097 -46.108 1.00 52.66 89 THR A O 1
ATOM 734 N N . GLU A 1 90 ? 11.091 2.788 -46.440 1.00 47.62 90 GLU A N 1
ATOM 735 C CA . GLU A 1 90 ? 11.267 3.960 -47.309 1.00 47.62 90 GLU A CA 1
ATOM 736 C C . GLU A 1 90 ? 12.112 3.553 -48.525 1.00 47.62 90 GLU A C 1
ATOM 738 O O . GLU A 1 90 ? 13.319 3.361 -48.411 1.00 47.62 90 GLU A O 1
ATOM 743 N N . GLY A 1 91 ? 11.461 3.383 -49.685 1.00 47.28 91 GLY A N 1
ATOM 744 C CA . GLY A 1 91 ? 12.140 3.330 -50.987 1.00 47.28 91 GLY A CA 1
ATOM 745 C C . GLY A 1 91 ? 11.996 2.045 -51.813 1.00 47.28 91 GLY A C 1
ATOM 746 O O . GLY A 1 91 ? 12.994 1.410 -52.129 1.00 47.28 91 GLY A O 1
ATOM 747 N N . SER A 1 92 ? 10.778 1.684 -52.236 1.00 41.75 92 SER A N 1
ATOM 748 C CA . SER A 1 92 ? 10.580 1.006 -53.534 1.00 41.75 92 SER A CA 1
ATOM 749 C C . SER A 1 92 ? 9.263 1.444 -54.186 1.00 41.75 92 SER A C 1
ATOM 751 O O . SER A 1 92 ? 8.227 0.808 -54.022 1.00 41.75 92 SER A O 1
ATOM 753 N N . ALA A 1 93 ? 9.325 2.598 -54.855 1.00 30.02 93 ALA A N 1
ATOM 754 C CA . ALA A 1 93 ? 8.570 3.016 -56.047 1.00 30.02 93 ALA A CA 1
ATOM 755 C C . ALA A 1 93 ? 8.868 4.513 -56.296 1.00 30.02 93 ALA A C 1
ATOM 757 O O . ALA A 1 93 ? 8.856 5.266 -55.316 1.00 30.02 93 ALA A O 1
ATOM 758 N N . PRO A 1 94 ? 9.071 4.994 -57.538 1.00 41.53 94 PRO A N 1
ATOM 759 C CA . PRO A 1 94 ? 9.181 4.304 -58.827 1.00 41.53 94 PRO A CA 1
ATOM 760 C C . PRO A 1 94 ? 10.629 3.995 -59.246 1.00 41.53 94 PRO A C 1
ATOM 762 O O . PRO A 1 94 ? 11.570 4.541 -58.628 1.00 41.53 94 PRO A O 1
#

Sequence (94 aa):
MQTVSSQFRENLHKLMTNLRSTHPHFVRCLIPNESKTPGLMENFLVIHQLRCNGVLEGIRICRKGFPSRIIYADFKQRYTLKHARTHTTEGSAP

InterPro domains:
  IPR001609 Myosin head, motor domain-like [PF00063] (2-87)
  IPR001609 Myosin head, motor domain-like [PS51456] (1-94)
  IPR027417 P-loop containing nucleoside triphosphate hydrolase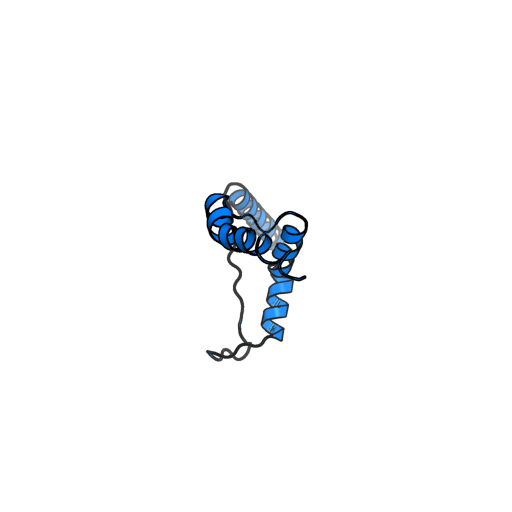 [SSF52540] (2-87)
  IPR036961 Kinesin motor domain superfamily [G3DSA:3.40.850.10] (23-65)

Organism: NCBI:txid62062

pLDDT: mean 89.0, std 16.59, range [30.02, 98.25]